Protein AF-A0A059EWF9-F1 (afdb_monomer_lite)

Organism: NCBI:txid1288291

Structure (mmCIF, N/CA/C/O backbone):
data_AF-A0A059EWF9-F1
#
_entry.id   AF-A0A059EWF9-F1
#
loop_
_atom_site.group_PDB
_atom_site.id
_atom_site.type_symbol
_atom_site.label_atom_id
_atom_site.label_alt_id
_atom_site.label_comp_id
_atom_site.label_asym_id
_atom_site.label_entity_id
_atom_site.label_seq_id
_atom_site.pdbx_PDB_ins_code
_atom_site.Cartn_x
_atom_site.Cartn_y
_atom_site.Cartn_z
_atom_site.occupancy
_atom_site.B_iso_or_equiv
_atom_site.auth_seq_id
_atom_site.auth_comp_id
_atom_site.auth_asym_id
_atom_site.auth_atom_id
_atom_site.pdbx_PDB_model_num
ATOM 1 N N . MET A 1 1 ? -5.251 9.599 2.130 1.00 89.25 1 MET A N 1
ATOM 2 C CA . MET A 1 1 ? -4.509 8.320 2.092 1.00 89.25 1 MET A CA 1
ATOM 3 C C . MET A 1 1 ? -4.813 7.640 0.777 1.00 89.25 1 MET A C 1
ATOM 5 O O . MET A 1 1 ? -5.979 7.599 0.412 1.00 89.25 1 MET A O 1
ATOM 9 N N . CYS A 1 2 ? -3.791 7.133 0.089 1.00 91.81 2 CYS A N 1
ATOM 10 C CA . CYS A 1 2 ? -3.923 6.490 -1.215 1.00 91.81 2 CYS A CA 1
ATOM 11 C C . CYS A 1 2 ? -3.305 5.085 -1.168 1.00 91.81 2 CYS A C 1
ATOM 13 O O . CYS A 1 2 ? -2.202 4.922 -0.650 1.00 91.81 2 CYS A O 1
ATOM 15 N N . LEU A 1 3 ? -4.021 4.094 -1.693 1.00 93.19 3 LEU A N 1
ATOM 16 C CA . LEU A 1 3 ? -3.595 2.707 -1.844 1.00 93.19 3 LEU A CA 1
ATOM 17 C C . LEU A 1 3 ? -3.727 2.317 -3.316 1.00 93.19 3 LEU A C 1
ATOM 19 O O . LEU A 1 3 ? -4.762 2.559 -3.939 1.00 93.19 3 LEU A O 1
ATOM 23 N N . ILE A 1 4 ? -2.688 1.690 -3.859 1.00 92.56 4 ILE A N 1
ATOM 24 C CA . ILE A 1 4 ? -2.667 1.213 -5.241 1.00 92.56 4 ILE A CA 1
ATOM 25 C C . ILE A 1 4 ? -2.447 -0.295 -5.224 1.00 92.56 4 ILE A C 1
ATOM 27 O O . ILE A 1 4 ? -1.476 -0.781 -4.652 1.00 92.56 4 ILE A O 1
ATOM 31 N N . GLU A 1 5 ? -3.348 -1.029 -5.869 1.00 93.62 5 GLU A N 1
ATOM 32 C CA . GLU A 1 5 ? -3.184 -2.454 -6.118 1.00 93.62 5 GLU A CA 1
ATOM 33 C C . GLU A 1 5 ? -2.455 -2.659 -7.445 1.00 93.62 5 GLU A C 1
ATOM 35 O O . GLU A 1 5 ? -2.944 -2.271 -8.515 1.00 93.62 5 GLU A O 1
ATOM 40 N N . PHE A 1 6 ? -1.296 -3.304 -7.376 1.00 88.62 6 PHE A N 1
ATOM 41 C CA . PHE A 1 6 ? -0.433 -3.543 -8.522 1.00 88.62 6 PHE A CA 1
ATOM 42 C C . PHE A 1 6 ? -0.237 -5.045 -8.750 1.00 88.62 6 PHE A C 1
ATOM 44 O O . PHE A 1 6 ? 0.215 -5.761 -7.858 1.00 88.62 6 PHE A O 1
ATOM 51 N N . ARG A 1 7 ? -0.581 -5.514 -9.954 1.00 87.62 7 ARG A N 1
ATOM 52 C CA . ARG A 1 7 ? -0.338 -6.880 -10.446 1.00 87.62 7 ARG A CA 1
ATOM 53 C C . ARG A 1 7 ? 0.094 -6.775 -11.904 1.00 87.62 7 ARG A C 1
ATOM 55 O O . ARG A 1 7 ? -0.768 -6.694 -12.778 1.00 87.62 7 ARG A O 1
ATOM 62 N N . ASP A 1 8 ? 1.398 -6.627 -12.136 1.00 85.75 8 ASP A N 1
ATOM 63 C CA . ASP A 1 8 ? 2.049 -6.271 -13.419 1.00 85.75 8 ASP A CA 1
ATOM 64 C C . ASP A 1 8 ? 1.656 -4.895 -13.998 1.00 85.75 8 ASP A C 1
ATOM 66 O O . ASP A 1 8 ? 2.449 -4.220 -14.651 1.00 85.75 8 ASP A O 1
ATOM 70 N N . LYS A 1 9 ? 0.435 -4.446 -13.715 1.00 87.50 9 LYS A N 1
ATOM 71 C CA . LYS A 1 9 ? -0.139 -3.134 -13.981 1.00 87.50 9 LYS A CA 1
ATOM 72 C C . LYS A 1 9 ? -0.983 -2.690 -12.790 1.00 87.50 9 LYS A C 1
ATOM 74 O O . LYS A 1 9 ? -1.374 -3.490 -11.934 1.00 87.50 9 LYS A O 1
ATOM 79 N N . ILE A 1 10 ? -1.314 -1.403 -12.764 1.00 90.06 10 ILE A N 1
ATOM 80 C CA . ILE A 1 10 ? -2.278 -0.862 -11.806 1.00 90.06 10 ILE A CA 1
ATOM 81 C C . ILE A 1 10 ? -3.647 -1.481 -12.103 1.00 90.06 10 ILE A C 1
ATOM 83 O O . ILE A 1 10 ? -4.149 -1.384 -13.222 1.00 90.06 10 ILE A O 1
ATOM 87 N N . SER A 1 11 ? -4.229 -2.132 -11.100 1.00 92.62 11 SER A N 1
ATOM 88 C CA . SER A 1 11 ? -5.516 -2.831 -11.214 1.00 92.62 11 SER A CA 1
ATOM 89 C C . SER A 1 11 ? -6.633 -2.126 -10.451 1.00 92.62 11 SER A C 1
ATOM 91 O O . SER A 1 11 ? -7.777 -2.122 -10.901 1.00 92.62 11 SER A O 1
ATOM 93 N N . ARG A 1 12 ? -6.300 -1.482 -9.327 1.00 93.81 12 ARG A N 1
ATOM 94 C CA . ARG A 1 12 ? -7.245 -0.731 -8.504 1.00 93.81 12 ARG A CA 1
ATOM 95 C C . ARG A 1 12 ? -6.542 0.404 -7.776 1.00 93.81 12 ARG A C 1
ATOM 97 O O . ARG A 1 12 ? -5.394 0.277 -7.357 1.00 93.81 12 ARG A O 1
ATOM 104 N N . VAL A 1 13 ? -7.273 1.493 -7.590 1.00 92.69 13 VAL A N 1
ATOM 105 C CA . VAL A 1 13 ? -6.888 2.620 -6.745 1.00 92.69 13 VAL A CA 1
ATOM 106 C C . VAL A 1 13 ? -7.961 2.805 -5.682 1.00 92.69 13 VAL A C 1
ATOM 108 O O . VAL A 1 13 ? -9.150 2.822 -5.997 1.00 92.69 13 VAL A O 1
ATOM 111 N N . TYR A 1 14 ? -7.541 2.981 -4.435 1.00 92.94 14 TYR A N 1
ATOM 112 C CA . TYR A 1 14 ? -8.399 3.394 -3.333 1.00 92.94 14 TYR A CA 1
ATOM 113 C C . TYR A 1 14 ? -7.829 4.662 -2.700 1.00 92.94 14 TYR A C 1
ATOM 115 O O . TYR A 1 14 ? -6.667 4.693 -2.300 1.00 92.94 14 TYR A O 1
ATOM 123 N N . SER A 1 15 ? -8.642 5.711 -2.596 1.00 92.00 15 SER A N 1
ATOM 124 C CA . SER A 1 15 ? -8.254 6.964 -1.952 1.00 92.00 15 SER A CA 1
ATOM 125 C C . SER A 1 15 ? -9.343 7.414 -0.993 1.00 92.00 15 SER A C 1
ATOM 127 O O . SER A 1 15 ? -10.527 7.340 -1.311 1.00 92.00 15 SER A O 1
ATOM 129 N N . ILE A 1 16 ? -8.932 7.867 0.187 1.00 91.19 16 ILE A N 1
ATOM 130 C CA . ILE A 1 16 ? -9.833 8.338 1.237 1.00 91.19 16 ILE A CA 1
ATOM 131 C C . ILE A 1 16 ? -9.214 9.519 1.983 1.00 91.19 16 ILE A C 1
ATOM 133 O O . ILE A 1 16 ? -8.006 9.539 2.261 1.00 91.19 16 ILE A O 1
ATOM 137 N N . LEU A 1 17 ? -10.045 10.505 2.323 1.00 90.88 17 LEU A N 1
ATOM 138 C CA . LEU A 1 17 ? -9.671 11.574 3.239 1.00 90.88 17 LEU A CA 1
ATOM 139 C C . LEU A 1 17 ? -9.654 11.019 4.668 1.00 90.88 17 LEU A C 1
ATOM 141 O O . LEU A 1 17 ? -10.628 10.426 5.119 1.00 90.88 17 LEU A O 1
ATOM 145 N N . ILE A 1 18 ? -8.536 11.199 5.366 1.00 91.12 18 ILE A N 1
ATOM 146 C CA . ILE A 1 18 ? -8.382 10.789 6.764 1.00 91.12 18 ILE A CA 1
ATOM 147 C C . ILE A 1 18 ? -8.002 12.006 7.592 1.00 91.12 18 ILE A C 1
ATOM 149 O O . ILE A 1 18 ? -7.177 12.811 7.166 1.00 91.12 18 ILE A O 1
ATOM 153 N N . GLU A 1 19 ? -8.584 12.123 8.778 1.00 89.19 19 GLU A N 1
ATOM 154 C CA . GLU A 1 19 ? -8.355 13.264 9.670 1.00 89.19 19 GLU A CA 1
ATOM 155 C C . GLU A 1 19 ? -6.945 13.259 10.273 1.00 89.19 19 GLU A C 1
ATOM 157 O O . GLU A 1 19 ? -6.395 14.302 10.614 1.00 89.19 19 GLU A O 1
ATOM 162 N N . ASN A 1 20 ? -6.345 12.075 10.431 1.00 90.38 20 ASN A N 1
ATOM 163 C CA . ASN A 1 20 ? -5.013 11.919 10.996 1.00 90.38 20 ASN A CA 1
ATOM 164 C C . ASN A 1 20 ? -4.324 10.641 10.495 1.00 90.38 20 ASN A C 1
ATOM 166 O O . ASN A 1 20 ? -4.971 9.657 10.149 1.00 90.38 20 ASN A O 1
ATOM 170 N N . ILE A 1 21 ? -2.990 10.647 10.518 1.00 88.25 21 ILE A N 1
ATOM 171 C CA . ILE A 1 21 ? -2.123 9.544 10.066 1.00 88.25 21 ILE A CA 1
ATOM 172 C C . ILE A 1 21 ? -1.632 8.648 11.219 1.00 88.25 21 ILE A C 1
ATOM 174 O O . ILE A 1 21 ? -0.556 8.049 11.139 1.00 88.25 21 ILE A O 1
ATOM 178 N N . LYS A 1 22 ? -2.382 8.574 12.329 1.00 92.12 22 LYS A N 1
ATOM 179 C CA . LYS A 1 22 ? -2.045 7.678 13.448 1.00 92.12 22 LYS A CA 1
ATOM 180 C C . LYS A 1 22 ? -2.280 6.222 13.048 1.00 92.12 22 LYS A C 1
ATOM 182 O O . LYS A 1 22 ? -3.175 5.928 12.257 1.00 92.12 22 LYS A O 1
ATOM 187 N N . ALA A 1 23 ? -1.510 5.311 13.644 1.00 91.25 23 ALA A N 1
ATOM 188 C CA . ALA A 1 23 ? -1.629 3.872 13.400 1.00 91.25 23 ALA A CA 1
ATOM 189 C C . ALA A 1 23 ? -3.065 3.362 13.631 1.00 91.25 23 ALA A C 1
ATOM 191 O O . ALA A 1 23 ? -3.592 2.615 12.816 1.00 91.25 23 ALA A O 1
ATOM 192 N N . GLU A 1 24 ? -3.723 3.843 14.688 1.00 92.25 24 GLU A N 1
ATOM 193 C CA . GLU A 1 24 ? -5.115 3.519 15.037 1.00 92.25 24 GLU A CA 1
ATOM 194 C C . GLU A 1 24 ? -6.116 3.854 13.920 1.00 92.25 24 GLU A C 1
ATOM 196 O O . GLU A 1 24 ? -7.122 3.167 13.776 1.00 92.25 24 GLU A O 1
ATOM 201 N N . THR A 1 25 ? -5.826 4.874 13.107 1.00 92.94 25 THR A N 1
ATOM 202 C CA . THR A 1 25 ? -6.674 5.291 11.983 1.00 92.94 25 THR A CA 1
ATOM 203 C C . THR A 1 25 ? -6.330 4.514 10.716 1.00 92.94 25 THR A C 1
ATOM 205 O O . THR A 1 25 ? -7.213 4.010 10.029 1.00 92.94 25 THR A O 1
ATOM 208 N N . ILE A 1 26 ? -5.042 4.406 10.381 1.00 93.25 26 ILE A N 1
ATOM 209 C CA . ILE A 1 26 ? -4.623 3.899 9.066 1.00 93.25 26 ILE A CA 1
ATOM 210 C C . ILE A 1 26 ? -4.579 2.370 8.991 1.00 93.25 26 ILE A C 1
ATOM 212 O O . ILE A 1 26 ? -4.858 1.808 7.935 1.00 93.25 26 ILE A O 1
ATOM 216 N N . ILE A 1 27 ? -4.247 1.684 10.088 1.00 92.75 27 ILE A N 1
ATOM 217 C CA . ILE A 1 27 ? -4.081 0.225 10.091 1.00 92.75 27 ILE A CA 1
ATOM 218 C C . ILE A 1 27 ? -5.410 -0.489 9.825 1.00 92.75 27 ILE A C 1
ATOM 220 O O . ILE A 1 27 ? -5.430 -1.326 8.923 1.00 92.75 27 ILE A O 1
ATOM 224 N N . PRO A 1 28 ? -6.535 -0.144 10.490 1.00 94.31 28 PRO A N 1
ATOM 225 C CA . PRO A 1 28 ? -7.820 -0.766 10.176 1.00 94.31 28 PRO A CA 1
ATOM 226 C C . PRO A 1 28 ? -8.236 -0.558 8.716 1.00 94.31 28 PRO A C 1
ATOM 228 O O . PRO A 1 28 ? -8.732 -1.488 8.085 1.00 94.31 28 PRO A O 1
ATOM 231 N N . ILE A 1 29 ? -7.979 0.629 8.150 1.00 94.88 29 ILE A N 1
ATOM 232 C CA . ILE A 1 29 ? -8.276 0.927 6.741 1.00 94.88 29 ILE A CA 1
ATOM 233 C C . ILE A 1 29 ? -7.487 -0.008 5.819 1.00 94.88 29 ILE A C 1
ATOM 235 O O . ILE A 1 29 ? -8.063 -0.572 4.890 1.00 94.88 29 ILE A O 1
ATOM 239 N N . ILE A 1 30 ? -6.192 -0.209 6.083 1.00 93.88 30 ILE A N 1
ATOM 240 C CA . ILE A 1 30 ? -5.358 -1.135 5.303 1.00 93.88 30 ILE A CA 1
ATOM 241 C C . ILE A 1 30 ? -5.875 -2.566 5.442 1.00 93.88 30 ILE A C 1
ATOM 243 O O . ILE A 1 30 ? -6.054 -3.226 4.427 1.00 93.88 30 ILE A O 1
ATOM 247 N N . CYS A 1 31 ? -6.180 -3.025 6.657 1.00 93.56 31 CYS A N 1
ATOM 248 C CA . CYS A 1 31 ? -6.694 -4.377 6.890 1.00 93.56 31 CYS A CA 1
ATOM 249 C C . CYS A 1 31 ? -8.027 -4.651 6.176 1.00 93.56 31 CYS A C 1
ATOM 251 O O . CYS A 1 31 ? -8.272 -5.777 5.757 1.00 93.56 31 CYS A O 1
ATOM 253 N N . ILE A 1 32 ? -8.882 -3.636 6.025 1.00 94.88 32 ILE A N 1
ATOM 254 C CA . ILE A 1 32 ? -10.145 -3.750 5.281 1.00 94.88 32 ILE A CA 1
ATOM 255 C C . ILE A 1 32 ? -9.899 -3.755 3.766 1.00 94.88 32 ILE A C 1
ATOM 257 O O . ILE A 1 32 ? -10.585 -4.459 3.029 1.00 94.88 32 ILE A O 1
ATOM 261 N N . GLN A 1 33 ? -8.954 -2.943 3.284 1.00 95.19 33 GLN A N 1
ATOM 262 C CA . GLN A 1 33 ? -8.757 -2.708 1.850 1.00 95.19 33 GLN A CA 1
ATOM 263 C C . GLN A 1 33 ? -7.747 -3.640 1.185 1.00 95.19 33 GLN A C 1
ATOM 265 O O . GLN A 1 33 ? -7.760 -3.756 -0.043 1.00 95.19 33 GLN A O 1
ATOM 270 N N . VAL A 1 34 ? -6.858 -4.261 1.956 1.00 93.00 34 VAL A N 1
ATOM 271 C CA . VAL A 1 34 ? -5.738 -5.065 1.468 1.00 93.00 34 VAL A CA 1
ATOM 272 C C . VAL A 1 34 ? -5.849 -6.470 2.041 1.00 93.00 34 VAL A C 1
ATOM 274 O O . VAL A 1 34 ? -5.991 -6.656 3.247 1.00 93.00 34 VAL A O 1
ATOM 277 N N . ALA A 1 35 ? -5.759 -7.473 1.170 1.00 91.81 35 ALA A N 1
ATOM 278 C CA . ALA A 1 35 ? -5.809 -8.868 1.584 1.00 91.81 35 ALA A CA 1
ATOM 279 C C . ALA A 1 35 ? -4.623 -9.213 2.502 1.00 91.81 35 ALA A C 1
ATOM 281 O O . ALA A 1 35 ? -3.482 -8.836 2.218 1.00 91.81 35 ALA A O 1
ATOM 282 N N . SER A 1 36 ? -4.882 -9.957 3.581 1.00 89.25 36 SER A N 1
ATOM 283 C CA . SER A 1 36 ? -3.833 -10.437 4.492 1.00 89.25 36 SER A CA 1
ATOM 284 C C . SER A 1 36 ? -2.758 -11.235 3.738 1.00 89.25 36 SER A C 1
ATOM 286 O O . SER A 1 36 ? -3.052 -11.893 2.740 1.00 89.25 36 SER A O 1
ATOM 288 N N . GLY A 1 37 ? -1.501 -11.141 4.181 1.00 89.38 37 GLY A N 1
ATOM 289 C CA . GLY A 1 37 ? -0.348 -11.745 3.505 1.00 89.38 37 GLY A CA 1
ATOM 2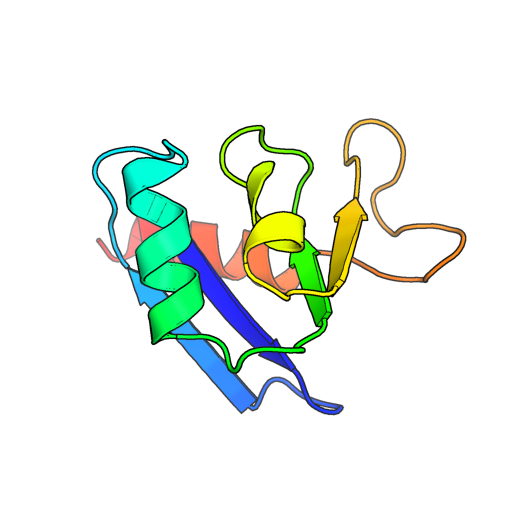90 C C . GLY A 1 37 ? 0.164 -10.974 2.282 1.00 89.38 37 GLY A C 1
ATOM 291 O O . GLY A 1 37 ? 1.185 -11.357 1.714 1.00 89.38 37 GLY A O 1
ATOM 292 N N . SER A 1 38 ? -0.494 -9.882 1.874 1.00 91.69 38 SER A N 1
ATOM 293 C CA . SER A 1 38 ? -0.002 -9.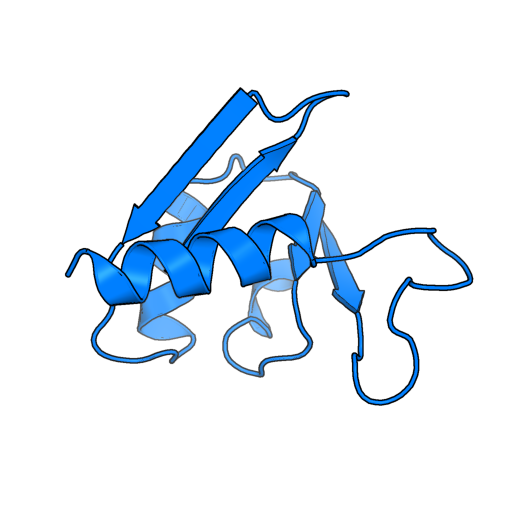041 0.775 1.00 91.69 38 SER A CA 1
ATOM 294 C C . SER A 1 38 ? 1.323 -8.359 1.126 1.00 91.69 38 SER A C 1
ATOM 296 O O . SER A 1 38 ? 1.570 -7.992 2.280 1.00 91.69 38 SER A O 1
ATOM 298 N N . LYS A 1 39 ? 2.145 -8.129 0.097 1.00 91.75 39 LYS A N 1
ATOM 299 C CA . LYS A 1 39 ? 3.311 -7.248 0.183 1.00 91.75 39 LYS A CA 1
ATOM 300 C C . LYS A 1 39 ? 2.862 -5.793 0.047 1.00 91.75 39 LYS A C 1
ATOM 302 O O . LYS A 1 39 ? 2.165 -5.453 -0.907 1.00 91.75 39 LYS A O 1
ATOM 307 N N . ILE A 1 40 ? 3.251 -4.950 1.000 1.00 91.25 40 ILE A N 1
ATOM 308 C CA . ILE A 1 40 ? 2.935 -3.519 1.009 1.00 91.25 40 ILE A CA 1
ATOM 309 C C . ILE A 1 40 ? 4.225 -2.723 0.854 1.00 91.25 40 ILE A C 1
ATOM 311 O O . ILE A 1 40 ? 5.121 -2.825 1.692 1.00 91.25 40 ILE A O 1
ATOM 315 N N . TRP A 1 41 ? 4.263 -1.884 -0.180 1.00 88.50 41 TRP A N 1
ATOM 316 C CA . TRP A 1 41 ? 5.285 -0.858 -0.361 1.00 88.50 41 TRP A CA 1
ATOM 317 C C . TRP A 1 41 ? 4.793 0.472 0.194 1.00 88.50 41 TRP A C 1
ATOM 319 O O . TRP A 1 41 ? 3.707 0.938 -0.161 1.00 88.50 41 TRP A O 1
ATOM 329 N N . LYS A 1 42 ? 5.583 1.076 1.077 1.00 85.19 42 LYS A N 1
ATOM 330 C CA . LYS A 1 42 ? 5.220 2.304 1.795 1.00 85.19 42 LYS A CA 1
ATOM 331 C C . LYS A 1 42 ? 6.416 3.232 1.981 1.00 85.19 42 LYS A C 1
ATOM 333 O O . LYS A 1 42 ? 7.569 2.828 1.838 1.00 85.19 42 LYS A O 1
ATOM 338 N N . ASP A 1 43 ? 6.115 4.469 2.358 1.00 80.56 43 ASP A N 1
ATOM 339 C CA . ASP A 1 43 ? 7.107 5.347 2.970 1.00 80.56 43 ASP A CA 1
ATOM 340 C C . ASP A 1 43 ? 7.460 4.869 4.399 1.00 80.56 43 ASP A C 1
ATOM 342 O O . ASP A 1 43 ? 6.806 3.998 4.986 1.00 80.56 43 ASP A O 1
ATOM 346 N N . GLU A 1 44 ? 8.507 5.447 4.986 1.00 81.12 44 GLU A N 1
ATOM 347 C CA . GLU A 1 44 ? 8.931 5.155 6.364 1.00 81.12 44 GLU A CA 1
ATOM 348 C C . GLU A 1 44 ? 8.100 5.873 7.446 1.00 81.12 44 GLU A C 1
ATOM 350 O O . GLU A 1 44 ? 8.563 6.098 8.569 1.00 81.12 44 GLU A O 1
ATOM 355 N N . HIS A 1 45 ? 6.848 6.245 7.168 1.00 84.25 45 HIS A N 1
ATOM 356 C CA . HIS A 1 45 ? 6.035 6.925 8.167 1.00 84.25 45 HIS A CA 1
ATOM 357 C C . HIS A 1 45 ? 5.686 6.005 9.356 1.00 84.25 45 HIS A C 1
ATOM 359 O O . HIS A 1 45 ? 5.157 4.899 9.208 1.00 84.25 45 HIS A O 1
ATOM 365 N N . LYS A 1 46 ? 5.894 6.511 10.583 1.00 85.12 46 LYS A N 1
ATOM 366 C CA . LYS A 1 46 ? 5.711 5.765 11.849 1.00 85.12 46 LYS A CA 1
ATOM 367 C C . LYS A 1 46 ? 4.320 5.157 12.046 1.00 85.12 46 LYS A C 1
ATOM 369 O O . LYS A 1 46 ? 4.169 4.187 12.789 1.00 85.12 46 LYS A O 1
ATOM 374 N N . GLY A 1 47 ? 3.300 5.725 11.404 1.00 83.88 47 GLY A N 1
ATOM 375 C CA . GLY A 1 47 ? 1.932 5.210 11.461 1.00 83.88 47 GLY A CA 1
ATOM 376 C C . GLY A 1 47 ? 1.821 3.777 10.930 1.00 83.88 47 GLY A C 1
ATOM 377 O O . GLY A 1 47 ? 0.957 3.031 11.378 1.00 83.88 47 GLY A O 1
ATOM 378 N N . TYR A 1 48 ? 2.720 3.370 10.031 1.00 86.69 48 TYR A N 1
ATOM 379 C CA . TYR A 1 48 ? 2.732 2.042 9.418 1.00 86.69 48 TYR A CA 1
ATOM 380 C C . TYR A 1 48 ? 3.582 1.010 10.178 1.00 86.69 48 TYR A C 1
ATOM 382 O O . TYR A 1 48 ? 3.850 -0.074 9.656 1.00 86.69 48 TYR A O 1
ATOM 390 N N . SER A 1 49 ? 4.057 1.339 11.383 1.00 80.94 49 SER A N 1
ATOM 391 C CA . SER A 1 49 ? 4.986 0.503 12.163 1.00 80.94 49 SER A CA 1
ATOM 392 C C . SER A 1 49 ? 4.400 -0.834 12.633 1.00 80.94 49 SER A C 1
ATOM 394 O O . SER A 1 49 ? 5.149 -1.743 12.978 1.00 80.94 49 SER A O 1
ATOM 396 N N . SER A 1 50 ? 3.075 -0.984 12.645 1.00 84.25 50 SER A N 1
ATOM 397 C CA . SER A 1 50 ? 2.394 -2.206 13.088 1.00 84.25 50 SER A CA 1
ATOM 398 C C . SER A 1 50 ? 1.898 -3.099 11.947 1.00 84.25 50 SER A C 1
ATOM 400 O O . SER A 1 50 ? 1.234 -4.095 12.227 1.00 84.25 50 SER A O 1
ATOM 402 N N . LEU A 1 51 ? 2.217 -2.809 10.680 1.00 86.50 51 LEU A N 1
ATOM 403 C CA . LEU A 1 51 ? 1.753 -3.621 9.544 1.00 86.50 51 LEU A CA 1
ATOM 404 C C . LEU A 1 51 ? 2.22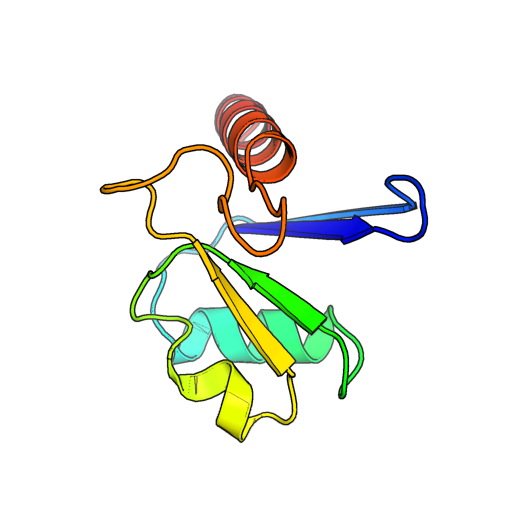8 -5.077 9.609 1.00 86.50 51 LEU A C 1
ATOM 406 O O . LEU A 1 51 ? 1.420 -5.984 9.423 1.00 86.50 51 LEU A O 1
ATOM 410 N N . SER A 1 52 ? 3.490 -5.308 9.969 1.00 84.62 52 SER A N 1
ATOM 411 C CA . SER A 1 52 ? 4.039 -6.660 10.133 1.00 84.62 52 SER A CA 1
ATOM 412 C C . SER A 1 52 ? 3.292 -7.474 11.195 1.00 84.62 52 SER A C 1
ATOM 414 O O . SER A 1 52 ? 2.992 -8.649 10.992 1.00 84.62 52 SER A O 1
ATOM 416 N N . LYS A 1 53 ? 2.871 -6.833 12.296 1.00 87.25 53 LYS A N 1
ATOM 417 C CA . LYS A 1 53 ? 2.044 -7.459 13.346 1.00 87.25 53 LYS A CA 1
ATOM 418 C C . LYS A 1 53 ? 0.633 -7.826 12.872 1.00 87.25 53 LYS A C 1
ATOM 420 O O . LYS A 1 53 ? -0.012 -8.651 13.507 1.00 87.25 53 LYS A O 1
ATOM 425 N N . ASN A 1 54 ? 0.161 -7.221 11.783 1.00 86.12 54 ASN A N 1
ATOM 426 C CA . ASN A 1 54 ? -1.144 -7.489 11.174 1.00 86.12 54 ASN A CA 1
ATOM 427 C C . ASN A 1 54 ? -1.055 -8.489 10.001 1.00 86.12 54 ASN A C 1
ATOM 429 O O . ASN A 1 54 ? -2.018 -8.648 9.253 1.00 86.12 54 ASN A O 1
ATOM 433 N N . GLY A 1 55 ? 0.081 -9.182 9.842 1.00 86.19 55 GLY A N 1
ATOM 434 C CA . GLY A 1 55 ? 0.246 -10.243 8.845 1.00 86.19 55 GLY A CA 1
ATOM 435 C C . GLY A 1 55 ? 0.571 -9.748 7.435 1.00 86.19 55 GLY A C 1
ATOM 436 O O . GLY A 1 55 ? 0.357 -10.484 6.473 1.00 86.19 55 GLY A O 1
ATOM 437 N N . PHE A 1 56 ? 1.067 -8.517 7.294 1.00 90.31 56 PHE A N 1
ATOM 438 C CA . PHE A 1 56 ? 1.563 -7.991 6.020 1.00 90.31 56 PHE A CA 1
ATOM 439 C C . PHE A 1 56 ? 3.080 -8.137 5.912 1.00 90.31 56 PHE A C 1
ATOM 441 O O . PHE A 1 56 ? 3.796 -7.999 6.903 1.00 90.31 56 PHE A O 1
ATOM 448 N N . ILE A 1 57 ? 3.566 -8.364 4.692 1.00 86.19 57 ILE A N 1
ATOM 449 C CA . ILE A 1 57 ? 4.996 -8.286 4.379 1.00 86.19 57 ILE A CA 1
ATOM 450 C C . ILE A 1 57 ? 5.280 -6.823 4.045 1.00 86.19 57 ILE A C 1
ATOM 452 O O . ILE A 1 57 ? 4.775 -6.322 3.038 1.00 86.19 57 ILE A O 1
ATOM 456 N N . ASP A 1 58 ? 6.030 -6.121 4.891 1.00 78.12 58 ASP A N 1
ATOM 457 C CA . ASP A 1 58 ? 6.284 -4.699 4.693 1.00 78.12 58 ASP A CA 1
ATOM 458 C C . ASP A 1 58 ? 7.665 -4.418 4.097 1.00 78.12 58 ASP A C 1
ATOM 460 O O . ASP A 1 58 ? 8.694 -4.829 4.621 1.00 78.12 58 ASP A O 1
ATOM 464 N N . GLU A 1 59 ? 7.672 -3.681 2.988 1.00 80.31 59 GLU A N 1
ATOM 465 C CA . GLU A 1 59 ? 8.873 -3.104 2.392 1.00 80.31 59 GLU A CA 1
ATOM 466 C C . GLU A 1 59 ? 8.728 -1.581 2.406 1.00 80.31 59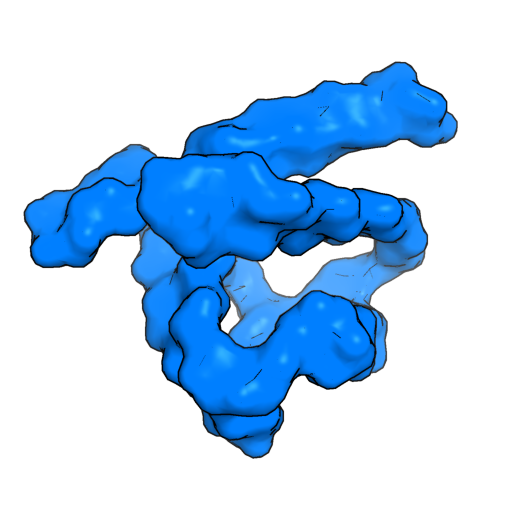 GLU A C 1
ATOM 468 O O . GLU A 1 59 ? 7.707 -1.029 1.983 1.00 80.31 59 GLU A O 1
ATOM 473 N N . SER A 1 60 ? 9.740 -0.885 2.917 1.00 74.12 60 SER A N 1
ATOM 474 C CA . SER A 1 60 ? 9.756 0.575 2.971 1.00 74.12 60 SER A CA 1
ATOM 475 C C . SER A 1 60 ? 10.823 1.165 2.063 1.00 74.12 60 SER A C 1
ATOM 477 O O . SER A 1 60 ? 11.870 0.563 1.817 1.00 74.12 60 SER A O 1
ATOM 479 N N . ILE A 1 61 ? 10.554 2.377 1.585 1.00 71.06 61 ILE A N 1
ATOM 480 C CA . ILE A 1 61 ? 11.548 3.221 0.926 1.00 71.06 61 ILE A CA 1
ATOM 481 C C . ILE A 1 61 ? 11.781 4.448 1.782 1.00 71.06 61 ILE A C 1
ATOM 483 O O . ILE A 1 61 ? 10.838 5.140 2.171 1.00 71.06 61 ILE A O 1
ATOM 487 N N . CYS A 1 62 ? 13.055 4.734 2.028 1.00 71.75 62 CYS A N 1
ATOM 488 C CA . CYS A 1 62 ? 13.467 5.991 2.615 1.00 71.75 62 CYS A CA 1
ATOM 489 C C . CYS A 1 62 ? 13.815 6.996 1.512 1.00 71.75 62 CYS A C 1
ATOM 491 O O . CYS A 1 62 ? 14.937 7.008 0.996 1.00 71.75 62 CYS A O 1
ATOM 493 N N . HIS A 1 63 ? 12.887 7.904 1.201 1.00 67.44 63 HIS A N 1
ATOM 494 C CA . HIS A 1 63 ? 13.103 8.980 0.219 1.00 67.44 63 HIS A CA 1
ATOM 495 C C . HIS A 1 63 ? 14.239 9.939 0.569 1.00 67.44 63 HIS A C 1
ATOM 497 O O . HIS A 1 63 ? 14.678 10.710 -0.279 1.00 67.44 63 HIS A O 1
ATOM 503 N N . LYS A 1 64 ? 14.721 9.914 1.816 1.00 68.75 64 LYS A N 1
ATOM 504 C CA . LYS A 1 64 ? 15.887 10.698 2.229 1.00 68.75 64 LYS A CA 1
ATOM 505 C C . LYS A 1 64 ? 17.171 10.226 1.540 1.00 68.75 64 LYS A C 1
ATOM 507 O O . LYS A 1 64 ? 18.079 11.033 1.359 1.00 68.75 64 LYS A O 1
ATOM 512 N N . TYR A 1 65 ? 17.255 8.941 1.205 1.00 69.38 65 TYR A N 1
ATOM 513 C CA . TYR A 1 65 ? 18.471 8.318 0.686 1.00 69.38 65 TYR A CA 1
ATOM 514 C C . TYR A 1 65 ? 18.321 7.889 -0.771 1.00 69.38 65 TYR A C 1
ATOM 516 O O . TYR A 1 65 ? 19.260 8.056 -1.544 1.00 69.38 65 TYR A O 1
ATOM 524 N N . GLU A 1 66 ? 17.151 7.374 -1.160 1.00 70.56 66 GLU A N 1
ATOM 525 C CA . GLU A 1 66 ? 16.940 6.813 -2.493 1.00 70.56 66 GLU A CA 1
ATOM 526 C C . GLU A 1 66 ? 15.541 7.151 -3.031 1.00 70.56 66 GLU A C 1
ATOM 528 O O . GLU A 1 66 ? 14.536 7.013 -2.336 1.00 70.56 66 GLU A O 1
ATOM 533 N N . PHE A 1 67 ? 15.472 7.592 -4.292 1.00 67.69 67 PHE A N 1
ATOM 534 C CA . PHE A 1 67 ? 14.210 7.863 -5.000 1.00 67.69 67 PHE A CA 1
ATOM 535 C C . PHE A 1 67 ? 13.578 6.588 -5.589 1.00 67.69 67 PHE A C 1
ATOM 537 O O . PHE A 1 67 ? 12.359 6.460 -5.703 1.00 67.69 67 PHE A O 1
ATOM 544 N N . VAL A 1 68 ? 14.429 5.632 -5.949 1.00 75.19 68 VAL A N 1
ATOM 545 C CA . VAL A 1 68 ? 14.090 4.255 -6.307 1.00 75.19 68 VAL A CA 1
ATOM 546 C C . VAL A 1 68 ? 14.995 3.390 -5.446 1.00 75.19 68 VAL A C 1
ATOM 548 O O . VAL A 1 68 ? 16.202 3.628 -5.446 1.00 75.19 68 VAL A O 1
ATOM 551 N N . ASN A 1 69 ? 14.437 2.425 -4.715 1.00 74.06 69 ASN A N 1
ATOM 552 C CA . ASN A 1 69 ? 15.239 1.530 -3.887 1.00 74.06 69 ASN A CA 1
ATOM 553 C C . ASN A 1 69 ? 16.239 0.783 -4.782 1.00 74.06 69 ASN A C 1
ATOM 555 O O . ASN A 1 69 ? 15.831 0.072 -5.702 1.00 74.06 69 ASN A O 1
ATOM 559 N N . SER A 1 70 ? 17.535 0.952 -4.538 1.00 73.75 70 SER A N 1
ATOM 560 C CA . SER A 1 70 ? 18.589 0.430 -5.417 1.00 73.75 70 SER A CA 1
ATOM 561 C C . SER A 1 70 ? 18.705 -1.097 -5.387 1.00 73.75 70 SER A C 1
ATOM 563 O O . SER A 1 70 ? 19.190 -1.698 -6.344 1.00 73.75 70 SER A O 1
ATOM 565 N N . GLN A 1 71 ? 18.228 -1.732 -4.313 1.00 75.88 71 GLN A N 1
ATOM 566 C CA . GLN A 1 71 ? 18.278 -3.181 -4.112 1.00 75.88 71 GLN A CA 1
ATOM 567 C C . GLN A 1 71 ? 17.026 -3.883 -4.643 1.00 75.88 71 GLN A C 1
ATOM 569 O O . GLN A 1 71 ? 17.122 -4.963 -5.221 1.00 75.88 71 GLN A O 1
ATOM 574 N N . THR A 1 72 ? 15.849 -3.286 -4.442 1.00 71.94 72 THR A N 1
ATOM 575 C CA . THR A 1 72 ? 14.559 -3.911 -4.775 1.00 71.94 72 THR A CA 1
ATOM 576 C C . THR A 1 72 ? 13.894 -3.315 -6.014 1.00 71.94 72 THR A C 1
ATOM 578 O O . THR A 1 72 ? 12.942 -3.894 -6.532 1.00 71.94 72 THR A O 1
ATOM 581 N N . GLY A 1 73 ? 14.361 -2.158 -6.496 1.00 73.56 73 GLY A N 1
ATOM 582 C CA . GLY A 1 73 ? 13.777 -1.421 -7.624 1.00 73.56 73 GLY A CA 1
ATOM 583 C C . GLY A 1 73 ? 12.432 -0.754 -7.314 1.00 73.56 73 GLY A C 1
ATOM 584 O O . GLY A 1 73 ? 11.824 -0.153 -8.201 1.00 73.56 73 GLY A O 1
ATOM 585 N N . VAL A 1 74 ? 11.944 -0.855 -6.075 1.00 72.94 74 VAL A N 1
ATOM 586 C CA . VAL A 1 74 ? 10.648 -0.303 -5.666 1.00 72.94 74 VAL A CA 1
ATOM 587 C C . VAL A 1 74 ? 10.707 1.229 -5.734 1.00 72.94 74 VAL A C 1
ATOM 589 O O . VAL A 1 74 ? 11.720 1.843 -5.402 1.00 72.94 74 VAL A O 1
ATOM 592 N N . ASN A 1 75 ? 9.602 1.862 -6.130 1.00 80.12 75 ASN A N 1
ATOM 593 C CA . ASN A 1 75 ? 9.378 3.299 -5.977 1.00 80.12 75 ASN A CA 1
ATOM 594 C C . ASN A 1 75 ? 7.907 3.577 -5.630 1.00 80.12 75 ASN A C 1
ATOM 596 O O . ASN A 1 75 ? 7.033 2.750 -5.889 1.00 80.12 75 ASN A O 1
ATOM 600 N N . THR A 1 76 ? 7.626 4.751 -5.066 1.00 79.81 76 THR A N 1
ATOM 601 C CA . THR A 1 76 ? 6.268 5.182 -4.679 1.00 79.81 76 THR A CA 1
ATOM 602 C C . THR A 1 76 ? 5.748 6.359 -5.509 1.00 79.81 76 THR A C 1
ATOM 604 O O . THR A 1 76 ? 4.701 6.917 -5.181 1.00 79.81 76 THR A O 1
ATOM 607 N N . GLN A 1 77 ? 6.413 6.713 -6.618 1.00 82.56 77 GLN A N 1
ATOM 608 C CA . GLN A 1 77 ? 6.081 7.894 -7.435 1.00 82.56 77 GLN A CA 1
ATOM 609 C C . GLN A 1 77 ? 4.619 7.919 -7.881 1.00 82.56 77 GLN A C 1
ATOM 611 O O . GLN A 1 77 ? 3.950 8.945 -7.790 1.00 82.56 77 GLN A O 1
ATOM 616 N N . THR A 1 78 ? 4.102 6.773 -8.329 1.00 84.25 78 THR A N 1
ATOM 617 C CA . THR A 1 78 ? 2.705 6.652 -8.765 1.00 84.25 78 THR A CA 1
ATOM 618 C C . THR A 1 78 ? 1.736 6.960 -7.621 1.00 84.25 78 THR A C 1
ATOM 620 O O . THR A 1 78 ? 0.745 7.662 -7.818 1.00 84.25 78 THR A O 1
ATOM 623 N N . VAL A 1 79 ? 2.030 6.469 -6.412 1.00 86.44 79 VAL A N 1
ATOM 624 C CA . VAL A 1 79 ? 1.205 6.707 -5.217 1.00 86.44 79 VAL A CA 1
ATOM 625 C C . VAL A 1 79 ? 1.257 8.181 -4.820 1.00 86.44 79 VAL A C 1
ATOM 627 O O . VAL A 1 79 ? 0.218 8.764 -4.515 1.00 86.44 79 VAL A O 1
ATOM 630 N N . GLU A 1 80 ? 2.434 8.803 -4.865 1.00 86.06 80 GLU A N 1
ATOM 631 C CA . GLU A 1 80 ? 2.631 10.219 -4.535 1.00 86.06 80 GLU A CA 1
ATOM 632 C C . GLU A 1 80 ? 1.936 11.156 -5.521 1.00 86.06 80 GLU A C 1
ATOM 634 O O . GLU A 1 80 ? 1.195 12.049 -5.099 1.00 86.06 80 GLU A O 1
ATOM 639 N N . PHE A 1 81 ? 2.128 10.926 -6.823 1.00 87.88 81 PHE A N 1
ATOM 640 C CA . PHE A 1 81 ? 1.469 11.683 -7.884 1.00 87.88 81 PHE A CA 1
ATOM 641 C C . PHE A 1 81 ? -0.048 11.644 -7.707 1.00 87.88 81 PHE A C 1
ATOM 643 O O . PHE A 1 81 ? -0.704 12.685 -7.662 1.00 87.88 81 PHE A O 1
ATOM 650 N N . LEU A 1 82 ? -0.601 10.444 -7.521 1.00 87.31 82 LEU A N 1
ATOM 651 C CA . LEU A 1 82 ? -2.035 10.265 -7.363 1.00 87.31 82 LEU A CA 1
ATOM 652 C C . LEU A 1 82 ? -2.550 10.884 -6.061 1.00 87.31 82 LEU A C 1
ATOM 654 O O . LEU A 1 82 ? -3.589 11.534 -6.057 1.00 87.31 82 LEU A O 1
ATOM 658 N N . ASN A 1 83 ? -1.820 10.733 -4.954 1.00 87.44 83 ASN A N 1
ATOM 659 C CA . ASN A 1 83 ? -2.192 11.343 -3.681 1.00 87.44 83 ASN A CA 1
ATOM 660 C C . ASN A 1 83 ? -2.239 12.875 -3.786 1.00 87.44 83 ASN A C 1
ATOM 662 O O . ASN A 1 83 ? -3.137 13.492 -3.223 1.00 87.44 83 ASN A O 1
ATOM 666 N N . ASN A 1 84 ? -1.318 13.495 -4.527 1.00 87.56 84 ASN A N 1
ATOM 667 C CA . ASN A 1 84 ? -1.339 14.938 -4.764 1.00 87.56 84 ASN A CA 1
ATOM 668 C C . ASN A 1 84 ? -2.469 15.359 -5.711 1.00 87.56 84 ASN A C 1
ATOM 670 O O . ASN A 1 84 ? -3.148 16.337 -5.418 1.00 87.56 84 ASN A O 1
ATOM 674 N N . ALA A 1 85 ? -2.728 14.604 -6.782 1.00 88.06 85 ALA A N 1
ATOM 675 C CA . ALA A 1 85 ?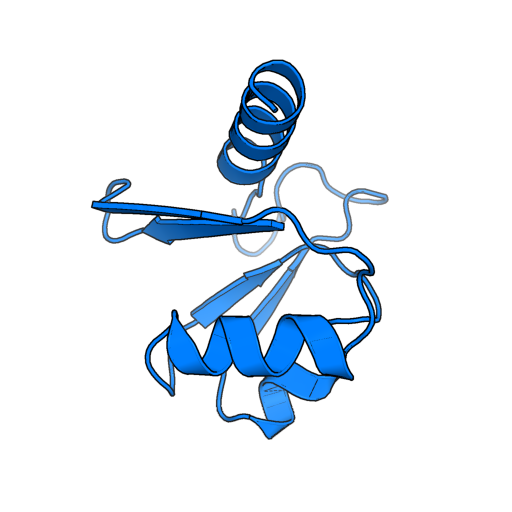 -3.863 14.863 -7.667 1.00 88.06 85 ALA A CA 1
ATOM 676 C C . ALA A 1 85 ? -5.202 14.790 -6.912 1.00 88.06 85 ALA A C 1
ATOM 678 O O . ALA A 1 85 ? -6.047 15.668 -7.059 1.00 88.06 85 ALA A O 1
ATOM 679 N N . MET A 1 86 ? -5.372 13.795 -6.036 1.00 85.62 86 MET A N 1
ATOM 680 C CA . MET A 1 86 ? -6.590 13.643 -5.235 1.00 85.62 86 MET A CA 1
ATOM 681 C C . MET A 1 86 ? -6.779 14.771 -4.215 1.00 85.62 86 MET A C 1
ATOM 683 O O . MET A 1 86 ? -7.913 15.163 -3.970 1.00 85.62 86 MET A O 1
ATOM 687 N N . LYS A 1 87 ? -5.697 15.331 -3.655 1.00 83.50 87 LYS A N 1
ATOM 688 C CA . LYS A 1 87 ? -5.773 16.508 -2.766 1.00 83.50 87 L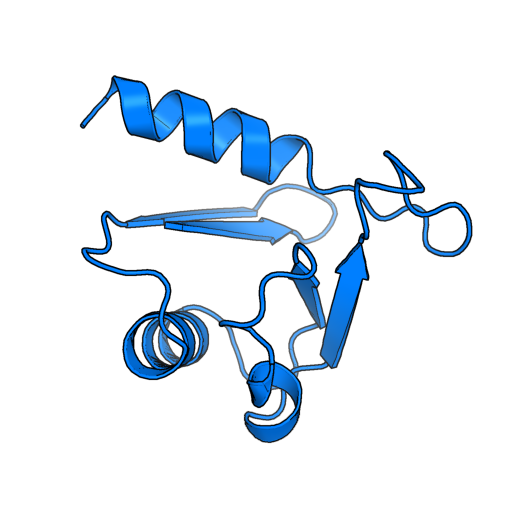YS A CA 1
ATOM 689 C C . LYS A 1 87 ? -6.253 17.779 -3.471 1.00 83.50 87 LYS A C 1
ATOM 691 O O . LYS A 1 87 ? -6.636 18.712 -2.787 1.00 83.50 87 LYS A O 1
ATOM 696 N N . LEU A 1 88 ? -6.173 17.850 -4.801 1.00 84.75 88 LEU A N 1
ATOM 697 C CA . LEU A 1 88 ? -6.675 18.994 -5.573 1.00 84.75 88 LEU A CA 1
ATOM 698 C C . LEU A 1 88 ? -8.167 18.870 -5.912 1.00 84.75 88 LEU A C 1
ATOM 700 O O . LEU A 1 88 ? -8.774 19.847 -6.338 1.00 84.75 88 LEU A O 1
ATOM 704 N N . LEU A 1 89 ? -8.736 17.670 -5.779 1.00 79.94 89 LEU A N 1
ATOM 705 C CA . LEU A 1 89 ? -10.126 17.366 -6.132 1.00 79.94 89 LEU A CA 1
ATOM 706 C C . LEU A 1 89 ? -11.076 17.388 -4.924 1.00 79.94 89 LEU A C 1
ATOM 708 O O . LEU A 1 89 ? -12.289 17.328 -5.119 1.00 79.94 89 LEU A O 1
ATOM 712 N N . ILE A 1 90 ? -10.529 17.425 -3.708 1.00 64.50 90 ILE A N 1
ATOM 713 C CA . ILE A 1 90 ? -11.238 17.405 -2.420 1.00 64.50 90 ILE A CA 1
ATOM 714 C C . ILE A 1 90 ? -10.975 18.735 -1.724 1.00 64.50 90 ILE A C 1
ATOM 716 O O . ILE A 1 90 ? -11.946 19.312 -1.190 1.00 64.50 90 ILE A O 1
#

InterPro domains:
  IPR024445 ISXO2-like transposase domain [PF12762] (6-87)

Secondary structure (DSSP, 8-state):
-EEEEEESEEEEEEE---S---HHHHHHHHHHHS-TT-EEEEE--GGGTTTGGGT-EEEEE-TTT-SS-TTT----HHHHHHHHHHHTT-

Radius of gyration: 12.93 Å; chains: 1; bounding box: 30×31×29 Å

Foldseek 3Di:
DKDFDDDVHTDDIDDDDDPDLALVGVVVVCPVVPPAAEEDEEEPDPSCVCVVVRRYNYDYDHPVVDQAPPPPRDHCVVVVVVNVVVVVVD

pLDDT: mean 85.38, std 7.7, range [64.5, 95.19]

Sequence (90 aa):
MCLIEFRDKISRVYSILIENIKAETIIPIICIQVASGSKIWKDEHKGYSSLSKNGFIDESICHKYEFVNSQTGVNTQTVEFLNNAMKLLI

=== Feature glossary ===
Legend for the data blocks above and below:

— What the protein is —

The amino-acid sequence is the protein's primary structure: the linear order of residues from the N-terminus to the C-terminus, written in one-letter code. Everything else here — the 3D coordinates, the secondary structure, the domain annotations — is ultimately a consequence of this string.

Functional annotations link the protein to curated databases. InterPro entries identify conserved domains and families by matching the sequence against member-database signatures (Pfam, PROSITE, CDD, …). Gene Ontology (GO) terms describe molecular function, biological process, and cellular component in a controlled vocabulary. CATH places the structure in a hierarchical fold classification (Class/Architecture/Topology/Homologous-superfamily). The organism is the source species.

— Where its atoms are —

Atomic coordinates in PDBx/mmCIF format — the same representation the Protein Data Bank distributes. Each line of the _atom_site loop places one backbone atom in Cartesian space (units: ångströms, origin: arbitrary).

The six renders are orthographic views along the three Cartesian axes in both directions. Representation (cartoon, sticks, or surface) and color scheme (sequence-rainbow or by-chain) vary across proteins so the training set covers all the common visualization conventions.

— Local backbone conformation —

Eight-state secondary structure (DSSP): H is the canonical α-helix, G the tighter 3₁₀-helix, I the wider π-helix; E/B are β-structure, T and S are turns and bends, and '-' is everything else. DSSP derives these from the pattern of main-chain N–H···O=C hydrogen bonds, not from the sequence.

Three-state secondary structure (P-SEA) collapses the eight DSSP classes into helix (a), strand (b), and coil (c). P-SEA assigns these from Cα geometry alone — distances and angles — without requiring backbone oxygens, so it works on any Cα trace.

φ (phi) and ψ (psi) are the two rotatable backbone dihedrals per residue: φ is the C(i-1)–N–Cα–C torsion, ψ is the N–Cα–C–N(i+1) torsion, both in degrees on (−180°, 180°]. α-helical residues cluster near (−60°, −45°); β-strand residues near (−120°, +130°). A Ramachandran plot is simply a scatter of (φ, ψ) for every residue.

— Global shape and packing —

The geometric summary reports three shape descriptors. Rg (radius of gyration) measures how spread out the Cα atoms are about their centre of mass; compact globular proteins have small Rg, elongated or unfolded ones large. Cα contacts (<8 Å, |i−j|>4) count long-range residue pairs in spatial proximity — high for tightly packed folds, near zero for rods or random coil. The bounding-box extents give the protein's footprint along x, y, z in Å.

SASA measures how much of the protein is reachable by solvent. It is computed by rolling a water-sized probe over the atomic surface and summing the exposed area (Å²). Per-residue SASA distinguishes core (buried, low SASA) from surface (exposed, high SASA) residues; total SASA is a whole-molecule size measure.

Plot images: a contact map (which residues are close in 3D, as an N×N binary image), a Ramachandran scatter (backbone torsion angles, revealing secondary-structure composition at a glance), and — for AlphaFold structures — a PAE heatmap (pairwise prediction confidence).

— Structural neighborhood —

A 3Di character summarizes, for each residue, the relative orientation of the Cα frame of its nearest spatial neighbor. Because it encodes fold topology rather than chemistry, 3Di alignments detect remote structural similarity that sequence alignment misses.

The Foldseek neighbor list gives the closest experimentally determined structures in the PDB, ranked by structural alignment. TM-score near 1 means near-identical fold; near 0.3 means only rough topology match. This is how one finds what a novel AlphaFold prediction most resembles in the solved-structure universe.

— Confidence and disorder —

For AlphaFold models, the B-factor field carries pLDDT — the model's own estimate of local accuracy on a 0–100 scale. Regions with pLDDT<50 should be treated as essentially unmodeled; they often correspond to intrinsically disordered segments.

Crystallographic B-factors measure how much each atom's electron density is smeared out, in Å². They rise in mobile loops and surface residues and fall in the buried interior. In AlphaFold models this column is repurposed to hold pLDDT instead.

Predicted Aligned Error (PAE) is an AlphaFold confidence matrix: entry (i, j) is the expected error in the position of residue j, in ångströms, when the prediction is superimposed on the true structure at residue i. Low PAE within a block of residues means that block is internally rigid and well-predicted; high PAE between two blocks means their relative placement is uncertain even if each block individually is confident.